Protein AF-A0A6I9MDT7-F1 (afdb_monomer_lite)

Sequence (132 aa):
MNTEQHCLFGICFSSDAGEPDAEFGTTAEIYAYREEQEYGIETVKVKAVGRQRFKVHEIRTQADGIRQAKVQILPERILPDPLSAVQIAPLTRLNMHPSCKPPTQTCKQAQRWWNNYQQEMEMGHDSSGYTN

Structure (mmCIF, N/CA/C/O backbone):
data_AF-A0A6I9MDT7-F1
#
_entry.id   AF-A0A6I9MDT7-F1
#
loop_
_atom_site.group_PDB
_atom_site.id
_atom_site.type_symbol
_atom_site.label_atom_id
_atom_site.label_alt_id
_atom_site.label_comp_id
_atom_site.label_asym_id
_atom_site.label_entity_id
_atom_site.label_seq_id
_atom_site.pdbx_PDB_ins_code
_atom_site.Cartn_x
_atom_site.Cartn_y
_atom_site.Cartn_z
_atom_site.occupancy
_atom_site.B_iso_or_equiv
_atom_site.auth_seq_id
_atom_site.auth_comp_id
_atom_site.auth_asym_id
_atom_site.auth_atom_id
_atom_site.pdbx_PDB_model_num
ATOM 1 N N . MET A 1 1 ? -15.909 -25.465 1.832 1.00 34.41 1 MET A N 1
ATOM 2 C CA . MET A 1 1 ? -15.051 -24.605 0.992 1.00 34.41 1 MET A CA 1
ATOM 3 C C . MET A 1 1 ? -14.554 -23.496 1.898 1.00 34.41 1 MET A C 1
ATOM 5 O O . MET A 1 1 ? -15.336 -22.610 2.208 1.00 34.41 1 MET A O 1
ATOM 9 N N . ASN A 1 2 ? -13.333 -23.610 2.426 1.00 33.16 2 ASN A N 1
ATOM 10 C CA . ASN A 1 2 ? -12.752 -22.547 3.243 1.00 33.16 2 ASN A CA 1
ATOM 11 C C . ASN A 1 2 ? -12.301 -21.434 2.303 1.00 33.16 2 ASN A C 1
ATOM 13 O O . ASN A 1 2 ? -11.392 -21.626 1.502 1.00 33.16 2 ASN A O 1
ATOM 17 N N . THR A 1 3 ? -12.977 -20.295 2.356 1.00 40.00 3 THR A N 1
ATOM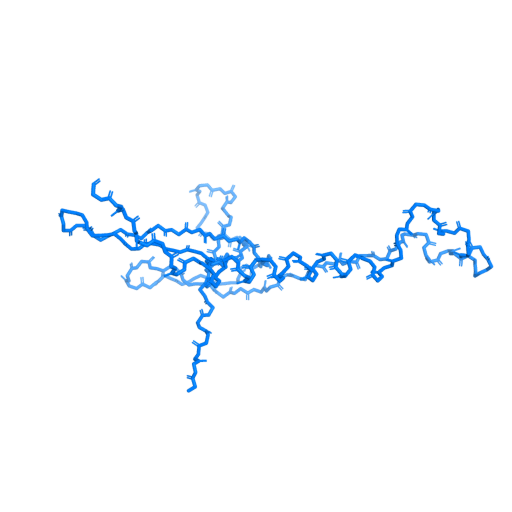 18 C CA . THR A 1 3 ? -12.461 -19.045 1.804 1.00 40.00 3 THR A CA 1
ATOM 19 C C . THR A 1 3 ? -11.315 -18.592 2.698 1.00 40.00 3 THR A C 1
ATOM 21 O O . THR A 1 3 ? -11.567 -18.124 3.806 1.00 40.00 3 THR A O 1
ATOM 24 N N . GLU A 1 4 ? -10.071 -18.745 2.241 1.00 46.97 4 GLU A N 1
ATOM 25 C CA . GLU A 1 4 ? -8.949 -17.969 2.773 1.00 46.97 4 GLU A CA 1
ATOM 26 C C . GLU A 1 4 ? -9.303 -16.487 2.598 1.00 46.97 4 GLU A C 1
ATOM 28 O O . GLU A 1 4 ? -9.269 -15.939 1.495 1.00 46.97 4 GLU A O 1
ATOM 33 N N . GLN A 1 5 ? -9.751 -15.841 3.674 1.00 55.41 5 GLN A N 1
ATOM 34 C CA . GLN A 1 5 ? -9.907 -14.396 3.684 1.00 55.41 5 GLN A CA 1
ATOM 35 C C . GLN A 1 5 ? -8.505 -13.802 3.763 1.00 55.41 5 GLN A C 1
ATOM 37 O O . GLN A 1 5 ? -7.848 -13.857 4.798 1.00 55.41 5 GLN A O 1
ATOM 42 N N . HIS A 1 6 ? -8.029 -13.246 2.652 1.00 66.56 6 HIS A N 1
ATOM 43 C CA . HIS A 1 6 ? -6.833 -12.418 2.673 1.00 66.56 6 HIS A CA 1
ATOM 44 C C . HIS A 1 6 ? -7.120 -11.172 3.521 1.00 66.56 6 HIS A C 1
ATOM 46 O O . HIS A 1 6 ? -7.862 -10.283 3.099 1.00 66.56 6 HIS A O 1
ATOM 52 N N . CYS A 1 7 ? -6.529 -11.102 4.714 1.00 86.19 7 CYS A N 1
ATOM 53 C CA . CYS A 1 7 ? -6.604 -9.945 5.604 1.00 86.19 7 CYS A CA 1
ATOM 54 C C . CYS A 1 7 ? -5.701 -8.816 5.085 1.00 86.19 7 CYS A C 1
ATOM 56 O O . CYS A 1 7 ? -4.619 -8.566 5.618 1.00 86.19 7 CYS A O 1
ATOM 58 N N . LEU A 1 8 ? -6.129 -8.167 4.000 1.00 93.31 8 LEU A N 1
ATOM 59 C CA . LEU A 1 8 ? -5.380 -7.129 3.299 1.00 93.31 8 LEU A CA 1
ATOM 60 C C . LEU A 1 8 ? -6.050 -5.757 3.457 1.00 93.31 8 LEU A C 1
ATOM 62 O O . LEU A 1 8 ? -7.254 -5.624 3.250 1.00 93.31 8 LEU A O 1
ATOM 66 N N . PHE A 1 9 ? -5.265 -4.720 3.749 1.00 95.69 9 PHE A N 1
ATOM 67 C CA . PHE A 1 9 ? -5.720 -3.325 3.761 1.00 95.69 9 PHE A CA 1
ATOM 68 C C . PHE A 1 9 ? -4.728 -2.401 3.044 1.00 95.69 9 PHE A C 1
ATOM 70 O O . PHE A 1 9 ? -3.594 -2.781 2.762 1.00 95.69 9 PHE A O 1
ATOM 77 N N . GLY A 1 10 ? -5.161 -1.189 2.690 1.00 95.44 10 GLY A N 1
ATOM 78 C CA . GLY A 1 10 ? -4.323 -0.197 2.011 1.00 95.44 10 GLY A CA 1
ATOM 79 C C . GLY A 1 10 ? -3.758 0.843 2.975 1.00 95.44 10 GLY A C 1
ATOM 80 O O . GLY A 1 10 ? -4.509 1.455 3.728 1.00 95.44 10 GLY A O 1
ATOM 81 N N . ILE A 1 11 ? -2.452 1.091 2.908 1.00 95.44 11 ILE A N 1
ATOM 82 C CA . ILE A 1 11 ? -1.791 2.216 3.576 1.00 95.44 11 ILE A CA 1
ATOM 83 C C . ILE A 1 11 ? -1.521 3.282 2.518 1.00 95.44 11 ILE A C 1
ATOM 85 O O . ILE A 1 11 ? -0.772 3.036 1.573 1.00 95.44 11 ILE A O 1
ATOM 89 N N . CYS A 1 12 ? -2.136 4.453 2.661 1.00 92.38 12 CYS A N 1
ATOM 90 C CA . CYS A 1 12 ? -1.983 5.566 1.726 1.00 92.38 12 CYS A CA 1
ATOM 91 C C . CYS A 1 12 ? -0.950 6.578 2.243 1.00 92.38 12 CYS A C 1
ATOM 93 O O . CYS A 1 12 ? -0.896 6.848 3.442 1.00 92.38 12 CYS A O 1
ATOM 95 N N . PHE A 1 13 ? -0.146 7.145 1.343 1.00 86.31 13 PHE A N 1
ATOM 96 C CA . PHE A 1 13 ? 0.823 8.194 1.662 1.00 86.31 13 PHE A CA 1
ATOM 97 C C . PHE A 1 13 ? 0.222 9.574 1.365 1.00 86.31 13 PHE A C 1
ATOM 99 O O . PHE A 1 13 ? -0.216 9.816 0.242 1.00 86.31 13 PHE A O 1
ATOM 106 N N . SER A 1 14 ? 0.223 10.474 2.353 1.00 80.75 14 SER A N 1
ATOM 107 C CA . SER A 1 14 ? -0.186 11.874 2.172 1.00 80.75 14 SER A CA 1
ATOM 108 C C . SER A 1 14 ? 1.051 12.757 2.062 1.00 80.75 14 SER A C 1
ATOM 110 O O . SER A 1 14 ? 1.899 12.731 2.953 1.00 80.75 14 SER A O 1
ATOM 112 N N . SER A 1 15 ? 1.171 13.518 0.974 1.00 68.44 15 SER A N 1
ATOM 113 C CA . SER A 1 15 ? 2.301 14.427 0.736 1.00 68.44 15 SER A CA 1
ATOM 114 C C . SER A 1 15 ? 2.143 15.791 1.405 1.00 68.44 15 SER A C 1
ATOM 116 O O . SER A 1 15 ? 3.135 16.494 1.570 1.00 68.44 15 SER A O 1
ATOM 118 N N . ASP A 1 16 ? 0.926 16.158 1.803 1.00 66.19 16 ASP A N 1
ATOM 119 C CA . ASP A 1 16 ? 0.637 17.385 2.539 1.00 66.19 16 ASP A CA 1
ATOM 120 C C . ASP A 1 16 ? -0.468 17.123 3.573 1.00 66.19 16 ASP A C 1
ATOM 122 O O . ASP A 1 16 ? -1.294 16.222 3.406 1.00 66.19 16 ASP A O 1
ATOM 126 N N . ALA A 1 17 ? -0.471 17.889 4.660 1.00 60.12 17 ALA A N 1
ATOM 127 C CA . ALA A 1 17 ? -1.496 17.821 5.699 1.00 60.12 17 ALA A CA 1
ATOM 128 C C . ALA A 1 17 ? -2.832 18.454 5.254 1.00 60.12 17 ALA A C 1
ATOM 130 O O . ALA A 1 17 ? -3.828 18.320 5.963 1.00 60.12 17 ALA A O 1
ATOM 131 N N . GLY A 1 18 ? -2.847 19.147 4.106 1.00 58.56 18 GLY A N 1
ATOM 132 C CA . GLY A 1 18 ? -4.011 19.860 3.571 1.00 58.56 18 GLY A CA 1
ATOM 133 C C . GLY A 1 18 ? -4.713 19.204 2.377 1.00 58.56 18 GLY A C 1
ATOM 134 O O . GLY A 1 18 ? -5.881 19.510 2.146 1.00 58.56 18 GLY A O 1
ATOM 135 N N . GLU A 1 19 ? -4.056 18.299 1.644 1.00 58.38 19 GLU A N 1
ATOM 136 C CA . GLU A 1 19 ? -4.645 17.667 0.456 1.00 58.38 19 GLU A CA 1
ATOM 137 C C . GLU A 1 19 ? -5.339 16.340 0.822 1.00 58.38 19 GLU A C 1
ATOM 139 O O . GLU A 1 19 ? -4.695 15.430 1.352 1.00 58.38 19 GLU A O 1
ATOM 144 N N . PRO A 1 20 ? -6.653 16.193 0.563 1.00 62.34 20 PRO A N 1
ATOM 145 C CA . PRO A 1 20 ? -7.436 15.037 1.016 1.00 62.34 20 PRO A CA 1
ATOM 146 C C . PRO A 1 20 ? -7.142 13.735 0.247 1.00 62.34 20 PRO A C 1
ATOM 148 O O . PRO A 1 20 ? -7.478 12.636 0.723 1.00 62.34 20 PRO A O 1
ATOM 151 N N . ASP A 1 21 ? -6.502 13.845 -0.919 1.00 73.31 21 ASP A N 1
ATOM 152 C CA . ASP A 1 21 ? -6.362 12.756 -1.878 1.00 73.31 21 ASP A CA 1
ATOM 153 C C . ASP A 1 21 ? -4.928 12.232 -1.932 1.00 73.31 21 ASP A C 1
ATOM 155 O O . ASP A 1 21 ? -4.043 12.753 -2.608 1.00 73.31 21 ASP A O 1
ATOM 159 N N . ALA A 1 22 ? -4.703 11.135 -1.211 1.00 84.06 22 ALA A N 1
ATOM 160 C CA . ALA A 1 22 ? -3.470 10.378 -1.323 1.00 84.06 22 ALA A CA 1
ATOM 161 C C . ALA A 1 22 ? -3.340 9.777 -2.732 1.00 84.06 22 ALA A C 1
ATOM 163 O O . ALA A 1 22 ? -4.217 9.037 -3.174 1.00 84.06 22 ALA A O 1
ATOM 164 N N . GLU A 1 23 ? -2.227 10.045 -3.419 1.00 92.62 23 GLU A N 1
ATOM 165 C CA . GLU A 1 23 ? -2.014 9.555 -4.789 1.00 92.62 23 GLU A CA 1
ATOM 166 C C . GLU A 1 23 ? -1.506 8.102 -4.828 1.00 92.62 23 GLU A C 1
ATOM 168 O O . GLU A 1 23 ? -1.833 7.338 -5.740 1.00 92.62 23 GLU A O 1
ATOM 173 N N . PHE A 1 24 ? -0.716 7.688 -3.836 1.00 94.94 24 PHE A N 1
ATOM 174 C CA . PHE A 1 24 ? -0.053 6.383 -3.810 1.00 94.94 24 PHE A CA 1
ATOM 175 C C . PHE A 1 24 ? -0.191 5.691 -2.458 1.00 94.94 24 PHE A C 1
ATOM 177 O O . PHE A 1 24 ? -0.420 6.318 -1.422 1.00 94.94 24 PHE A O 1
ATOM 184 N N . GLY A 1 25 ? 0.007 4.376 -2.463 1.00 96.00 25 GLY A N 1
ATOM 185 C CA . GLY A 1 25 ? 0.023 3.584 -1.245 1.00 96.00 25 GLY A CA 1
ATOM 186 C C . GLY A 1 25 ? 0.639 2.203 -1.415 1.00 96.00 25 GLY A C 1
ATOM 187 O O . GLY A 1 25 ? 1.178 1.854 -2.467 1.00 96.00 25 GLY A O 1
ATOM 188 N N . THR A 1 26 ? 0.594 1.425 -0.339 1.00 97.38 26 THR A N 1
ATOM 189 C CA . THR A 1 26 ? 1.068 0.039 -0.283 1.00 97.38 26 THR A CA 1
ATOM 190 C C . THR A 1 26 ? 0.021 -0.830 0.398 1.00 97.38 26 THR A C 1
ATOM 192 O O . THR A 1 26 ? -0.554 -0.434 1.411 1.00 97.38 26 THR A O 1
ATOM 195 N N . THR A 1 27 ? -0.258 -2.006 -0.158 1.00 97.19 27 THR A N 1
ATOM 196 C CA . THR A 1 27 ? -1.101 -2.995 0.513 1.00 97.19 27 THR A CA 1
ATOM 197 C C . THR A 1 27 ? -0.347 -3.601 1.690 1.00 97.19 27 THR A C 1
ATOM 199 O O . THR A 1 27 ? 0.858 -3.833 1.608 1.00 97.19 27 THR A O 1
ATOM 202 N N . ALA A 1 28 ? -1.038 -3.860 2.788 1.00 97.56 28 ALA A N 1
ATOM 203 C CA . ALA A 1 28 ? -0.500 -4.497 3.974 1.00 97.56 28 ALA A CA 1
ATOM 204 C C . ALA A 1 28 ? -1.322 -5.747 4.277 1.00 97.56 28 ALA A C 1
ATOM 206 O O . ALA A 1 28 ? -2.548 -5.688 4.332 1.00 97.56 28 ALA A O 1
ATOM 207 N N . GLU A 1 29 ? -0.641 -6.875 4.443 1.00 95.94 29 GLU A N 1
ATOM 208 C CA . GLU A 1 29 ? -1.254 -8.152 4.794 1.00 95.94 29 GLU A CA 1
ATOM 209 C C . GLU A 1 29 ? -1.017 -8.441 6.270 1.00 95.94 29 GLU A C 1
ATOM 211 O O . GLU A 1 29 ? 0.127 -8.422 6.732 1.00 95.94 29 GLU A O 1
ATOM 216 N N . ILE A 1 30 ? -2.092 -8.698 7.007 1.00 95.81 30 ILE A N 1
ATOM 217 C CA . ILE A 1 30 ? -2.024 -9.099 8.409 1.00 95.81 30 ILE A CA 1
ATOM 218 C C . ILE A 1 30 ? -1.577 -10.554 8.464 1.00 95.81 30 ILE A C 1
ATOM 220 O O . ILE A 1 30 ? -2.236 -11.428 7.909 1.00 95.81 30 ILE A O 1
ATOM 224 N N . TYR A 1 31 ? -0.477 -10.805 9.167 1.00 94.12 31 TYR A N 1
ATOM 225 C CA . TYR A 1 31 ? 0.036 -12.157 9.376 1.00 94.12 31 TYR A CA 1
ATOM 226 C C . TYR A 1 31 ? -0.113 -12.646 10.817 1.00 94.12 31 TYR A C 1
ATOM 228 O O . TYR A 1 31 ? 0.032 -13.832 11.083 1.00 94.12 31 TYR A O 1
ATOM 236 N N . ALA A 1 32 ? -0.371 -11.743 11.762 1.00 91.88 32 ALA A N 1
ATOM 237 C CA . ALA A 1 32 ? -0.707 -12.100 13.131 1.00 91.88 32 ALA A CA 1
ATOM 238 C C . ALA A 1 32 ? -1.647 -11.050 13.711 1.00 91.88 32 ALA A C 1
ATOM 240 O O . ALA A 1 32 ? -1.484 -9.853 13.461 1.00 91.88 32 ALA A O 1
ATOM 241 N N . TYR A 1 33 ? -2.601 -11.491 14.519 1.00 94.06 33 TYR A N 1
ATOM 242 C CA . TYR A 1 33 ? -3.497 -10.607 15.245 1.00 94.06 33 TYR A CA 1
ATOM 243 C C . TYR A 1 33 ? -3.802 -11.177 16.629 1.00 94.06 33 TYR A C 1
ATOM 245 O O . TYR A 1 33 ? -3.602 -12.364 16.887 1.00 94.06 33 TYR A O 1
ATOM 253 N N . ARG A 1 34 ? -4.243 -10.306 17.532 1.00 92.50 34 ARG A N 1
ATOM 254 C CA . ARG A 1 34 ? -4.705 -10.666 18.867 1.00 92.50 34 ARG A CA 1
ATOM 255 C C . ARG A 1 34 ? -5.863 -9.766 19.254 1.00 92.50 34 ARG A C 1
ATOM 257 O O . ARG A 1 34 ? -5.734 -8.545 19.177 1.00 92.50 34 ARG A O 1
ATOM 264 N N . GLU A 1 35 ? -6.949 -10.379 19.690 1.00 93.88 35 GLU A N 1
ATOM 265 C CA . GLU A 1 35 ? -8.110 -9.694 20.250 1.00 93.88 35 GLU A CA 1
ATOM 266 C C . GLU A 1 35 ? -8.014 -9.729 21.777 1.00 93.88 35 GLU A C 1
ATOM 268 O O . GLU A 1 35 ? -7.665 -10.752 22.370 1.00 93.88 35 GLU A O 1
ATOM 273 N N . GLU A 1 36 ? -8.269 -8.593 22.412 1.00 94.25 36 GLU A N 1
ATOM 274 C CA . GLU A 1 36 ? -8.276 -8.435 23.862 1.00 94.25 36 GLU A CA 1
ATOM 275 C C . GLU A 1 36 ? -9.558 -7.694 24.259 1.00 94.25 36 GLU A C 1
ATOM 277 O O . GLU A 1 36 ? -9.962 -6.738 23.595 1.00 94.25 36 GLU A O 1
ATOM 282 N N . GLN A 1 37 ? -10.194 -8.130 25.346 1.00 93.06 37 GLN A N 1
ATOM 283 C CA . GLN A 1 37 ? -11.340 -7.446 25.936 1.00 93.06 37 GLN A CA 1
ATOM 284 C C . GLN A 1 37 ? -11.013 -7.149 27.397 1.00 93.06 37 GLN A C 1
ATOM 286 O O . GLN A 1 37 ? -11.021 -8.042 28.244 1.00 93.06 37 GLN A O 1
ATOM 291 N N . GLU A 1 38 ? -10.674 -5.894 27.684 1.00 91.56 38 GLU A N 1
ATOM 292 C CA . GLU A 1 38 ? -10.245 -5.452 29.012 1.00 91.56 38 GLU A CA 1
ATOM 293 C C . GLU A 1 38 ? -11.121 -4.281 29.463 1.00 91.56 38 GLU A C 1
ATOM 295 O O . GLU A 1 38 ? -11.324 -3.324 28.719 1.00 91.56 38 GLU A O 1
ATOM 300 N N . TYR A 1 39 ? -11.695 -4.372 30.667 1.00 91.00 39 TYR A N 1
ATOM 301 C CA . TYR A 1 39 ? -12.611 -3.361 31.224 1.00 91.00 39 TYR A CA 1
ATOM 302 C C . TYR A 1 39 ? -13.790 -2.979 30.304 1.00 91.00 39 TYR A C 1
ATOM 304 O O . TYR A 1 39 ? -14.271 -1.848 30.336 1.00 91.00 39 TYR A O 1
ATOM 312 N N . GLY A 1 40 ? -14.265 -3.919 29.479 1.00 92.94 40 GLY A N 1
ATOM 313 C CA . GLY A 1 40 ? -15.346 -3.681 28.515 1.00 92.94 40 GLY A CA 1
ATOM 314 C C . GLY A 1 40 ? -14.918 -2.948 27.237 1.00 92.94 40 GLY A C 1
ATOM 315 O O . GLY A 1 40 ? -15.778 -2.606 26.432 1.00 92.94 40 GLY A O 1
ATOM 316 N N . ILE A 1 41 ? -13.617 -2.717 27.035 1.00 94.12 41 ILE A N 1
ATOM 317 C CA . ILE A 1 41 ? -13.053 -2.154 25.806 1.00 94.12 41 ILE A CA 1
ATOM 318 C C . ILE A 1 41 ? -12.501 -3.295 24.952 1.00 94.12 41 ILE A C 1
ATOM 320 O O . ILE A 1 41 ? -11.642 -4.058 25.394 1.00 94.12 41 ILE A O 1
ATOM 324 N N . GLU A 1 42 ? -12.977 -3.389 23.715 1.00 95.75 42 GLU A N 1
ATOM 325 C CA . GLU A 1 42 ? -12.464 -4.324 22.714 1.00 95.75 42 GLU A CA 1
ATOM 326 C C . GLU A 1 42 ? -11.268 -3.701 21.987 1.00 95.75 42 GLU A C 1
ATOM 328 O O . GLU A 1 42 ? -11.356 -2.604 21.436 1.00 95.75 42 GLU A O 1
ATOM 333 N N . THR A 1 43 ? -10.127 -4.390 22.005 1.00 95.19 43 THR A N 1
ATOM 334 C CA . THR A 1 43 ? -8.889 -3.956 21.351 1.00 95.19 43 THR A CA 1
ATOM 335 C C . THR A 1 43 ? -8.372 -5.045 20.424 1.00 95.19 43 THR A C 1
ATOM 337 O O . THR A 1 43 ? -8.293 -6.213 20.800 1.00 95.19 43 THR A O 1
ATOM 340 N N . VAL A 1 44 ? -7.933 -4.648 19.229 1.00 94.94 44 VAL A N 1
ATOM 341 C CA . VAL A 1 44 ? -7.273 -5.544 18.274 1.00 94.94 44 VAL A CA 1
ATOM 342 C C . VAL A 1 44 ? -5.842 -5.076 18.044 1.00 94.94 44 VAL A C 1
ATOM 344 O O . VAL A 1 44 ? -5.595 -3.938 17.646 1.00 94.94 44 VAL A O 1
ATOM 347 N N . LYS A 1 45 ? -4.879 -5.968 18.277 1.00 95.50 45 LYS A N 1
ATOM 348 C CA . LYS A 1 45 ? -3.461 -5.755 17.969 1.00 95.50 45 LYS A CA 1
ATOM 349 C C . LYS A 1 45 ? -3.116 -6.546 16.719 1.00 95.50 45 LYS A C 1
ATOM 351 O O . LYS A 1 45 ? -3.347 -7.750 16.683 1.00 95.50 45 LYS A O 1
ATOM 356 N N . VAL A 1 46 ? -2.528 -5.897 15.718 1.00 95.81 46 VAL A N 1
ATOM 357 C CA . VAL A 1 46 ? -2.166 -6.542 14.447 1.00 95.81 46 VAL A CA 1
ATOM 358 C C . VAL A 1 46 ? -0.682 -6.390 14.144 1.00 95.81 46 VAL A C 1
ATOM 360 O O . VAL A 1 46 ? -0.071 -5.361 14.434 1.00 95.81 46 VAL A O 1
ATOM 363 N N . LYS A 1 47 ? -0.105 -7.413 13.517 1.00 96.00 47 LYS A N 1
ATOM 364 C CA . LYS A 1 47 ? 1.179 -7.341 12.825 1.00 96.00 47 LYS A CA 1
ATOM 365 C C . LYS A 1 47 ? 0.924 -7.554 11.340 1.00 96.00 47 LYS A C 1
ATOM 367 O O . LYS A 1 47 ? 0.336 -8.561 10.943 1.00 96.00 47 LYS A O 1
ATOM 372 N N . ALA A 1 48 ? 1.373 -6.602 10.533 1.00 96.25 48 ALA A N 1
ATOM 373 C CA . ALA A 1 48 ? 1.178 -6.624 9.093 1.00 96.25 48 ALA A CA 1
ATOM 374 C C . ALA A 1 48 ? 2.502 -6.441 8.348 1.00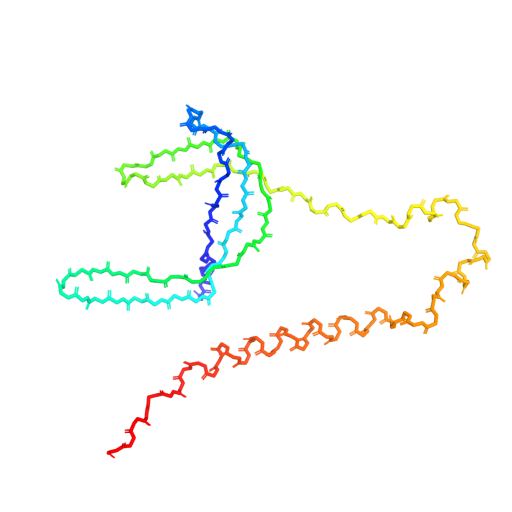 96.25 48 ALA A C 1
ATOM 376 O O . ALA A 1 48 ? 3.453 -5.863 8.878 1.00 96.25 48 ALA A O 1
ATOM 377 N N . VAL A 1 49 ? 2.557 -6.937 7.116 1.00 96.56 49 VAL A N 1
ATOM 378 C CA . VAL A 1 49 ? 3.698 -6.794 6.208 1.00 96.56 49 VAL A CA 1
ATOM 379 C C . VAL A 1 49 ? 3.259 -6.091 4.927 1.00 96.56 49 VAL A C 1
ATOM 381 O O . VAL A 1 49 ? 2.221 -6.420 4.354 1.00 96.56 49 VAL A O 1
ATOM 384 N N . GLY A 1 50 ? 4.043 -5.109 4.475 1.00 96.56 50 GLY A N 1
ATOM 385 C CA . GLY A 1 50 ? 3.809 -4.440 3.194 1.00 96.56 50 GLY A CA 1
ATOM 386 C C . GLY A 1 50 ? 4.009 -5.403 2.020 1.00 96.56 50 GLY A C 1
ATOM 387 O O . GLY A 1 50 ? 4.963 -6.181 2.012 1.00 96.56 50 GLY A O 1
ATOM 388 N N . ARG A 1 51 ? 3.112 -5.364 1.032 1.00 95.94 51 ARG A N 1
ATOM 389 C CA . ARG A 1 51 ? 3.108 -6.270 -0.125 1.00 95.94 51 ARG A CA 1
ATOM 390 C C . ARG A 1 51 ? 3.332 -5.533 -1.439 1.00 95.94 51 ARG A C 1
ATOM 392 O O . ARG A 1 51 ? 4.435 -5.559 -1.972 1.00 95.94 51 ARG A O 1
ATOM 399 N N . GLN A 1 52 ? 2.296 -4.908 -1.990 1.00 97.06 52 GLN A N 1
ATOM 400 C CA . GLN A 1 52 ? 2.323 -4.335 -3.336 1.00 97.06 52 GLN A CA 1
ATOM 401 C C . GLN A 1 52 ? 2.093 -2.830 -3.296 1.00 97.06 52 GLN A C 1
ATOM 403 O O . GLN A 1 52 ? 1.221 -2.346 -2.576 1.00 97.06 52 GLN A O 1
ATOM 408 N N . ARG A 1 53 ? 2.847 -2.092 -4.114 1.00 97.69 53 ARG A N 1
ATOM 409 C CA . ARG A 1 53 ? 2.624 -0.660 -4.329 1.00 97.69 53 ARG A CA 1
ATOM 410 C C . ARG A 1 53 ? 1.416 -0.455 -5.232 1.00 97.69 53 ARG A C 1
ATOM 412 O O . ARG A 1 53 ? 1.200 -1.229 -6.165 1.00 97.69 53 ARG A O 1
ATOM 419 N N . PHE A 1 54 ? 0.665 0.609 -4.994 1.00 97.44 54 PHE A N 1
ATOM 420 C CA . PHE A 1 54 ? -0.473 0.972 -5.824 1.00 97.44 54 PHE A CA 1
ATOM 421 C C . PHE A 1 54 ? -0.579 2.480 -6.043 1.00 97.44 54 PHE A C 1
ATOM 423 O O . PHE A 1 54 ? -0.095 3.278 -5.239 1.00 97.44 54 PHE A O 1
ATOM 430 N N . LYS A 1 55 ? -1.253 2.850 -7.133 1.00 96.06 55 LYS A N 1
ATOM 431 C CA . LYS A 1 55 ? -1.748 4.202 -7.395 1.00 96.06 55 LYS A CA 1
ATOM 432 C C . LYS A 1 55 ? -3.241 4.266 -7.080 1.00 96.06 55 LYS A C 1
ATOM 434 O O . LYS A 1 55 ? -3.986 3.366 -7.468 1.00 96.06 55 LYS A O 1
ATOM 439 N N . VAL A 1 56 ? -3.678 5.307 -6.386 1.00 95.12 56 VAL A N 1
ATOM 440 C CA . VAL A 1 56 ? -5.088 5.554 -6.078 1.00 95.12 56 VAL A CA 1
ATOM 441 C C . VAL A 1 56 ? -5.773 6.181 -7.293 1.00 95.12 56 VAL A C 1
ATOM 443 O O . VAL A 1 56 ? -5.201 7.015 -7.994 1.00 95.12 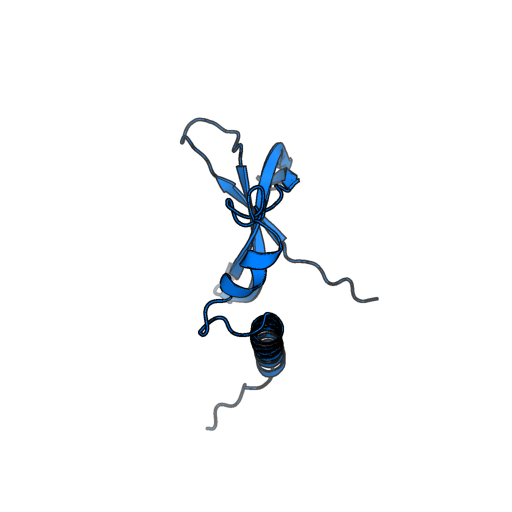56 VAL A O 1
ATOM 446 N N . HIS A 1 57 ? -6.995 5.745 -7.579 1.00 94.19 57 HIS A N 1
ATOM 447 C CA . HIS A 1 57 ? -7.854 6.350 -8.600 1.00 94.19 57 HIS A CA 1
ATOM 448 C C . HIS A 1 57 ? -9.045 7.076 -7.997 1.00 94.19 57 HIS A C 1
ATOM 450 O O . HIS A 1 57 ? -9.454 8.109 -8.509 1.00 94.19 57 HIS A O 1
ATOM 456 N N . GLU A 1 58 ? -9.625 6.512 -6.945 1.00 92.94 58 GLU A N 1
ATOM 457 C CA . GLU A 1 58 ? -10.819 7.050 -6.308 1.00 92.94 58 GLU A CA 1
ATOM 458 C C . GLU A 1 58 ? -10.824 6.624 -4.846 1.00 92.94 58 GLU A C 1
ATOM 460 O O . GLU A 1 58 ? -10.458 5.486 -4.540 1.00 92.94 58 GLU A O 1
ATOM 465 N N . ILE A 1 59 ? -11.270 7.512 -3.960 1.00 91.88 59 ILE A N 1
ATOM 466 C CA . ILE A 1 59 ? -11.500 7.211 -2.550 1.00 91.88 59 ILE A CA 1
ATOM 467 C C . ILE A 1 59 ? -12.965 7.492 -2.225 1.00 91.88 59 ILE A C 1
ATOM 469 O O . ILE A 1 59 ? -13.511 8.527 -2.598 1.00 91.88 59 ILE A O 1
ATOM 473 N N . ARG A 1 60 ? -13.603 6.566 -1.510 1.00 93.62 60 ARG A N 1
ATOM 474 C CA . ARG A 1 60 ? -14.963 6.699 -0.983 1.00 93.62 60 ARG A CA 1
ATOM 475 C C . ARG A 1 60 ? -14.940 6.474 0.518 1.00 93.62 60 ARG A C 1
ATOM 477 O O . ARG A 1 60 ? -14.338 5.510 0.979 1.00 93.62 60 ARG A O 1
ATOM 484 N N . THR A 1 61 ? -15.623 7.327 1.267 1.00 94.12 61 THR A N 1
ATOM 485 C CA . THR A 1 61 ? -15.793 7.158 2.715 1.00 94.12 61 THR A CA 1
ATOM 486 C C . THR A 1 61 ? -17.166 6.559 2.988 1.00 94.12 61 THR A C 1
ATOM 488 O O . THR A 1 61 ? -18.173 7.063 2.491 1.00 94.12 61 THR A O 1
ATOM 491 N N . GLN A 1 62 ? -17.201 5.462 3.739 1.00 94.88 62 GLN A N 1
ATOM 492 C CA . GLN A 1 62 ? -18.430 4.809 4.180 1.00 94.88 62 GLN A CA 1
ATOM 493 C C . GLN A 1 62 ? -19.047 5.531 5.387 1.00 94.88 62 GLN A C 1
ATOM 495 O O . GLN A 1 62 ? -18.427 6.403 5.995 1.00 94.88 62 GLN A O 1
ATOM 500 N N . ALA A 1 63 ? -20.289 5.178 5.735 1.00 95.75 63 ALA A N 1
ATOM 501 C CA . ALA A 1 63 ? -21.024 5.810 6.835 1.00 95.75 63 ALA A CA 1
ATOM 502 C C . ALA A 1 63 ? -20.391 5.564 8.220 1.00 95.75 63 ALA A C 1
ATOM 504 O O . ALA A 1 63 ? -20.591 6.363 9.129 1.00 95.75 63 ALA A O 1
ATOM 505 N N . ASP A 1 64 ? -19.616 4.489 8.367 1.00 95.06 64 ASP A N 1
ATOM 506 C CA . ASP A 1 64 ? -18.828 4.159 9.561 1.00 95.06 64 ASP A CA 1
ATOM 507 C C . ASP A 1 64 ? -17.467 4.887 9.615 1.00 95.06 64 ASP A C 1
ATOM 509 O O . ASP A 1 64 ? -16.702 4.716 10.561 1.00 95.06 64 ASP A O 1
ATOM 513 N N . GLY A 1 65 ? -17.158 5.709 8.606 1.00 93.38 65 GLY A N 1
ATOM 514 C CA . GLY A 1 65 ? -15.892 6.426 8.477 1.00 93.38 65 GLY A CA 1
ATOM 515 C C . GLY A 1 65 ? -14.770 5.623 7.811 1.00 93.38 65 GLY A C 1
ATOM 516 O O . GLY A 1 65 ? -13.696 6.183 7.572 1.00 93.38 65 GLY A O 1
ATOM 517 N N . ILE A 1 66 ? -14.987 4.351 7.454 1.00 93.38 66 ILE A N 1
ATOM 518 C CA . ILE A 1 66 ? -13.984 3.537 6.763 1.00 93.38 66 ILE A CA 1
ATOM 519 C C . ILE A 1 66 ? -13.835 4.025 5.319 1.00 93.38 66 ILE A C 1
ATOM 521 O O . ILE A 1 66 ? -14.800 4.159 4.563 1.00 93.38 66 ILE A O 1
ATOM 525 N N . ARG A 1 67 ? -12.592 4.282 4.905 1.00 93.31 67 ARG A N 1
ATOM 526 C CA . ARG A 1 67 ? -12.265 4.680 3.530 1.00 93.31 67 ARG A CA 1
ATOM 527 C C . ARG A 1 67 ? -11.994 3.445 2.678 1.00 93.31 67 ARG A C 1
ATOM 529 O O . ARG A 1 67 ? -11.130 2.637 3.003 1.00 93.31 67 ARG A O 1
ATOM 536 N N . GLN A 1 68 ? -12.684 3.337 1.550 1.00 94.12 68 GLN A N 1
ATOM 537 C CA . GLN A 1 68 ? -12.382 2.384 0.488 1.00 94.12 68 GLN A CA 1
ATOM 538 C C . GLN A 1 68 ? -11.741 3.106 -0.689 1.00 94.12 68 GLN A C 1
ATOM 540 O O . GLN A 1 68 ? -12.164 4.197 -1.062 1.00 94.12 68 GLN A O 1
ATOM 545 N N . ALA A 1 69 ? -10.735 2.483 -1.294 1.00 93.50 69 ALA A N 1
ATOM 546 C CA . ALA A 1 69 ? -10.036 3.047 -2.437 1.00 93.50 69 ALA A CA 1
ATOM 547 C C . ALA A 1 69 ? -10.109 2.105 -3.637 1.00 93.50 69 ALA A C 1
ATOM 549 O O . ALA A 1 69 ? -9.864 0.902 -3.521 1.00 93.50 69 ALA A O 1
ATOM 550 N N . LYS A 1 70 ? -10.390 2.667 -4.812 1.00 95.25 70 LYS A N 1
ATOM 551 C CA . LYS A 1 70 ? -10.120 2.004 -6.084 1.00 95.25 70 LYS A CA 1
ATOM 552 C C . LYS A 1 70 ? -8.662 2.255 -6.428 1.00 95.25 70 LYS A C 1
ATOM 554 O O . LYS A 1 70 ? -8.246 3.407 -6.555 1.00 95.25 70 LYS A O 1
ATOM 559 N N . VAL A 1 71 ? -7.896 1.181 -6.583 1.00 96.56 71 VAL A N 1
ATOM 560 C CA . VAL A 1 71 ? -6.447 1.263 -6.773 1.00 96.56 71 VAL A CA 1
ATOM 561 C C . VAL A 1 71 ? -5.992 0.479 -7.996 1.00 96.56 71 VAL A C 1
ATOM 563 O O . VAL A 1 71 ? -6.599 -0.521 -8.379 1.00 96.56 71 VAL A O 1
ATOM 566 N N . GLN A 1 72 ? -4.890 0.925 -8.586 1.00 97.69 72 GLN A N 1
ATOM 567 C CA . GLN A 1 72 ? -4.141 0.207 -9.607 1.00 97.69 72 GLN A CA 1
ATOM 568 C C . GLN A 1 72 ? -2.838 -0.307 -8.993 1.00 97.69 72 GLN A C 1
ATOM 570 O O . GLN A 1 72 ? -1.998 0.491 -8.574 1.00 97.69 72 GLN A O 1
ATOM 575 N N . ILE A 1 73 ? -2.642 -1.628 -8.966 1.00 97.75 73 ILE A N 1
ATOM 576 C CA . ILE A 1 73 ? -1.369 -2.224 -8.539 1.00 97.75 73 ILE A CA 1
ATOM 577 C C . ILE A 1 73 ? -0.262 -1.833 -9.524 1.00 97.75 73 ILE A C 1
ATOM 579 O O . ILE A 1 73 ? -0.415 -1.970 -10.740 1.00 97.75 73 ILE A O 1
ATOM 583 N N . LEU A 1 74 ? 0.856 -1.342 -8.992 1.00 97.38 74 LEU A N 1
ATOM 584 C CA . LEU A 1 74 ? 2.023 -0.945 -9.769 1.00 97.38 74 LEU A CA 1
ATOM 585 C C . LEU A 1 74 ? 2.976 -2.141 -9.932 1.00 97.38 74 LEU A C 1
ATOM 587 O O . LEU A 1 74 ? 3.299 -2.795 -8.938 1.00 97.38 74 LEU A O 1
ATOM 591 N N . PRO A 1 75 ? 3.449 -2.437 -11.156 1.00 96.81 75 PRO A N 1
ATOM 592 C CA . PRO A 1 75 ? 4.352 -3.556 -11.387 1.00 96.81 75 PRO A CA 1
ATOM 593 C C . PRO A 1 75 ? 5.755 -3.270 -10.843 1.00 96.81 75 PRO A C 1
ATOM 595 O O . PRO A 1 75 ? 6.285 -2.165 -10.989 1.00 96.81 75 PRO A O 1
ATOM 598 N N . GLU A 1 76 ? 6.400 -4.302 -10.301 1.00 94.44 76 GLU A N 1
ATOM 599 C CA . GLU A 1 76 ? 7.821 -4.253 -9.964 1.00 94.44 76 GLU A CA 1
ATOM 600 C C . GLU A 1 76 ? 8.644 -4.496 -11.235 1.00 94.44 76 GLU A C 1
ATOM 602 O O . GLU A 1 76 ? 8.678 -5.601 -11.781 1.00 94.44 76 GLU A O 1
ATOM 607 N N . ARG A 1 77 ? 9.265 -3.437 -11.764 1.00 92.94 77 ARG A N 1
ATOM 608 C CA . ARG A 1 77 ? 10.046 -3.523 -13.003 1.00 92.94 77 ARG A CA 1
ATOM 609 C C . ARG A 1 77 ? 11.433 -4.085 -12.712 1.00 92.94 77 ARG A C 1
ATOM 611 O O . ARG A 1 77 ? 12.328 -3.351 -12.310 1.00 92.94 77 ARG A O 1
ATOM 618 N N . ILE A 1 78 ? 11.623 -5.369 -12.999 1.00 93.31 78 ILE A N 1
ATOM 619 C CA . ILE A 1 78 ? 12.942 -6.007 -12.990 1.00 93.31 78 ILE A CA 1
ATOM 620 C C . ILE A 1 78 ? 13.610 -5.724 -14.336 1.00 93.31 78 ILE A C 1
ATOM 622 O O . ILE A 1 78 ? 13.154 -6.200 -15.376 1.00 93.31 78 ILE A O 1
ATOM 626 N N . LEU A 1 79 ? 14.664 -4.912 -14.324 1.00 90.94 79 LEU A N 1
ATOM 627 C CA . LEU A 1 79 ? 15.447 -4.630 -15.523 1.00 90.94 79 LEU A CA 1
ATOM 628 C C . LEU A 1 79 ? 16.545 -5.694 -15.687 1.00 90.94 79 LEU A C 1
ATOM 630 O O . LEU A 1 79 ? 17.113 -6.133 -14.684 1.00 90.94 79 LEU A O 1
ATOM 634 N N . PRO A 1 80 ? 16.847 -6.121 -16.927 1.00 88.00 80 PRO A N 1
ATOM 635 C CA . PRO A 1 80 ? 17.997 -6.979 -17.182 1.00 88.00 80 PRO A CA 1
ATOM 636 C C . PRO A 1 80 ? 19.305 -6.229 -16.893 1.00 88.00 80 PRO A C 1
ATOM 638 O O . PRO A 1 80 ? 19.315 -5.005 -16.748 1.00 88.00 80 PRO A O 1
ATOM 641 N N . ASP A 1 81 ? 20.418 -6.967 -16.850 1.00 84.31 81 ASP A N 1
ATOM 642 C CA . ASP A 1 81 ? 21.761 -6.381 -16.778 1.00 84.31 81 ASP A CA 1
ATOM 643 C C . ASP A 1 81 ? 21.919 -5.293 -17.863 1.00 84.31 81 ASP A C 1
ATOM 645 O O . ASP A 1 81 ? 21.707 -5.600 -19.044 1.00 84.31 81 ASP A O 1
ATOM 649 N N . PRO A 1 82 ? 22.286 -4.044 -17.512 1.00 89.06 82 PRO A N 1
ATOM 650 C CA . PRO A 1 82 ? 22.467 -2.964 -18.479 1.00 89.06 82 PRO A CA 1
ATOM 651 C C . PRO A 1 82 ? 23.410 -3.309 -19.639 1.00 89.06 82 PRO A C 1
ATOM 653 O O . PRO A 1 82 ? 23.230 -2.799 -20.743 1.00 89.06 82 PRO A O 1
ATOM 656 N N . LEU A 1 83 ? 24.395 -4.188 -19.418 1.00 85.69 83 LEU A N 1
ATOM 657 C CA . LEU A 1 83 ? 25.358 -4.589 -20.448 1.00 85.69 83 LEU A CA 1
ATOM 658 C C . LEU A 1 83 ? 24.868 -5.735 -21.339 1.00 85.69 83 LEU A C 1
ATOM 660 O O . LEU A 1 83 ? 25.476 -5.995 -22.378 1.00 85.69 83 LEU A O 1
ATOM 664 N N . SER A 1 84 ? 23.757 -6.392 -20.989 1.00 83.31 84 SER A N 1
ATOM 665 C CA . SER A 1 84 ? 23.216 -7.525 -21.755 1.00 83.31 84 SER A CA 1
ATOM 666 C C . SER A 1 84 ? 22.902 -7.172 -23.213 1.00 83.31 84 SER A C 1
ATOM 668 O O . SER A 1 84 ? 23.087 -8.002 -24.098 1.00 83.31 84 SER A O 1
ATOM 670 N N . ALA A 1 85 ? 22.504 -5.927 -23.491 1.00 83.44 85 ALA A N 1
ATOM 671 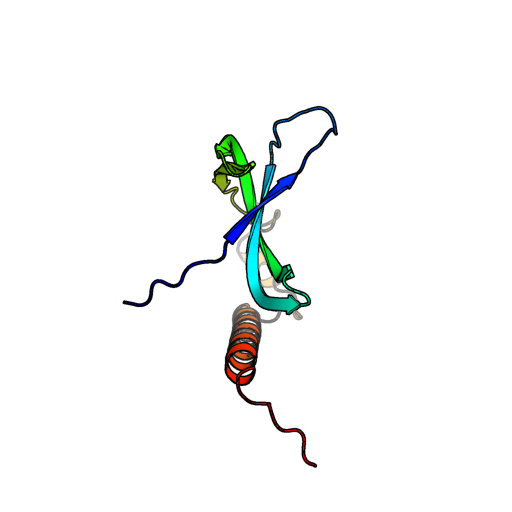C CA . ALA A 1 85 ? 22.168 -5.467 -24.839 1.00 83.44 85 ALA A CA 1
ATOM 672 C C . ALA A 1 85 ? 23.382 -5.344 -25.781 1.00 83.44 85 ALA A C 1
ATOM 674 O O . ALA A 1 85 ? 23.219 -5.384 -26.997 1.00 83.44 85 ALA A O 1
ATOM 675 N N . VAL A 1 86 ? 24.592 -5.191 -25.233 1.00 84.44 86 VAL A N 1
ATOM 676 C CA . VAL A 1 86 ? 25.850 -5.020 -25.994 1.00 84.44 86 VAL A CA 1
ATOM 677 C C . VAL A 1 86 ? 26.762 -6.244 -25.819 1.00 84.44 86 VAL A C 1
ATOM 679 O O . VAL A 1 86 ? 27.888 -6.294 -26.313 1.00 84.44 86 VAL A O 1
ATOM 682 N N . GLN A 1 87 ? 26.283 -7.265 -25.108 1.00 77.25 87 GLN A N 1
ATOM 683 C CA . GLN A 1 87 ? 27.071 -8.432 -24.767 1.00 77.25 87 GLN A CA 1
ATOM 684 C C . GLN A 1 87 ? 27.364 -9.278 -26.008 1.00 77.25 87 GLN A C 1
ATOM 686 O O . GLN A 1 87 ? 26.470 -9.737 -26.717 1.00 77.25 87 GLN A O 1
ATOM 691 N N . ILE A 1 88 ? 28.648 -9.537 -26.241 1.00 77.06 88 ILE A N 1
ATOM 692 C CA . ILE A 1 88 ? 29.083 -10.426 -27.315 1.00 77.06 88 ILE A CA 1
ATOM 693 C C . ILE A 1 88 ? 28.959 -11.868 -26.809 1.00 77.06 88 ILE A C 1
ATOM 695 O O . ILE A 1 88 ? 29.556 -12.220 -25.790 1.00 77.06 88 ILE A O 1
ATOM 699 N N . ALA A 1 89 ? 28.214 -12.712 -27.527 1.00 73.12 89 ALA A N 1
ATOM 700 C CA . ALA A 1 89 ? 27.877 -14.084 -27.120 1.00 73.12 89 ALA A CA 1
ATOM 701 C C . ALA A 1 89 ? 29.053 -14.969 -26.618 1.00 73.12 89 ALA A C 1
ATOM 703 O O . ALA A 1 89 ? 28.848 -15.754 -25.690 1.00 73.12 89 ALA A O 1
ATOM 704 N N . PRO A 1 90 ? 30.293 -14.874 -27.145 1.00 69.31 90 PRO A N 1
ATOM 705 C CA . PRO A 1 90 ? 31.423 -15.647 -26.627 1.00 69.31 90 PRO A CA 1
ATOM 706 C C . PRO A 1 90 ? 31.889 -15.201 -25.230 1.00 69.31 90 PRO A C 1
ATOM 708 O O . PRO A 1 90 ? 32.400 -16.018 -24.467 1.00 69.31 90 PRO A O 1
ATOM 711 N N . LEU A 1 91 ? 31.701 -13.923 -24.876 1.00 66.06 91 LEU A N 1
ATOM 712 C CA . LEU A 1 91 ? 32.145 -13.339 -23.603 1.00 66.06 91 LEU A CA 1
ATOM 713 C C . LEU A 1 91 ? 31.165 -13.612 -22.455 1.00 66.06 91 LEU A C 1
ATOM 715 O O . LEU A 1 91 ? 31.515 -13.440 -21.291 1.00 66.06 91 LEU A O 1
ATOM 719 N N . THR A 1 92 ? 29.964 -14.116 -22.748 1.00 67.94 92 THR A N 1
ATOM 720 C CA . THR A 1 92 ? 28.943 -14.429 -21.739 1.00 67.94 92 THR A CA 1
ATOM 721 C C . THR A 1 92 ? 29.411 -15.420 -20.680 1.00 67.94 92 THR A C 1
ATOM 723 O O . THR A 1 92 ? 29.013 -15.317 -19.522 1.00 67.94 92 THR A O 1
ATOM 726 N N . ARG A 1 93 ? 30.318 -16.336 -21.037 1.00 66.38 93 ARG A N 1
ATOM 727 C CA . ARG A 1 93 ? 30.885 -17.321 -20.103 1.00 66.38 93 ARG A CA 1
ATOM 728 C C . ARG A 1 93 ? 31.800 -16.699 -19.044 1.00 66.38 93 ARG A C 1
ATOM 730 O O . ARG A 1 93 ? 31.998 -17.317 -18.005 1.00 66.38 93 ARG A O 1
ATOM 737 N N . LEU A 1 94 ? 32.333 -15.501 -19.293 1.00 69.44 94 LEU A N 1
ATOM 738 C CA . LEU A 1 94 ? 33.198 -14.780 -18.353 1.00 69.44 94 LEU A CA 1
ATOM 739 C C . LEU A 1 94 ? 32.406 -13.919 -17.358 1.00 69.44 94 LEU A C 1
ATOM 741 O O . LEU A 1 94 ? 32.953 -13.516 -16.338 1.00 69.44 94 LEU A O 1
ATOM 745 N N . ASN A 1 95 ? 31.117 -13.673 -17.614 1.00 66.81 95 ASN A N 1
ATOM 746 C CA . ASN A 1 95 ? 30.279 -12.840 -16.746 1.00 66.81 95 ASN A CA 1
ATOM 747 C C . ASN A 1 95 ? 29.786 -13.578 -15.489 1.00 66.81 95 ASN A C 1
ATOM 749 O O . ASN A 1 95 ? 29.177 -12.964 -14.614 1.00 66.81 95 ASN A O 1
ATOM 753 N N . MET A 1 96 ? 30.040 -14.886 -15.36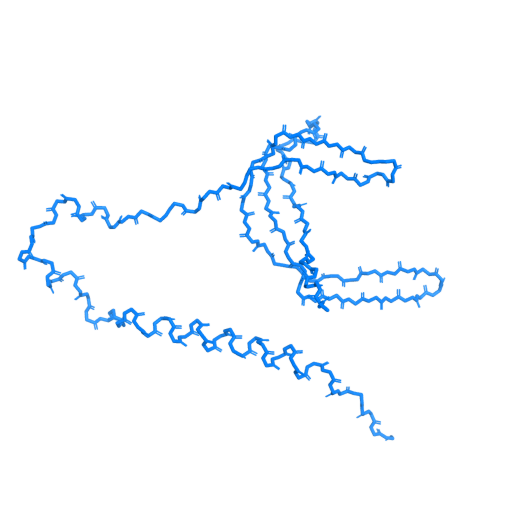8 1.00 69.94 96 MET A N 1
ATOM 754 C CA . MET A 1 96 ? 29.769 -15.620 -14.134 1.00 69.94 96 MET A CA 1
ATOM 755 C C . MET A 1 96 ? 30.923 -15.418 -13.154 1.00 69.94 96 MET A C 1
ATOM 757 O O . MET A 1 96 ? 31.995 -16.002 -13.303 1.00 69.94 96 MET A O 1
ATOM 761 N N . HIS A 1 97 ? 30.697 -14.600 -12.128 1.00 73.25 97 HIS A N 1
ATOM 762 C CA . HIS A 1 97 ? 31.658 -14.459 -11.042 1.00 73.25 97 HIS A CA 1
ATOM 763 C C . HIS A 1 97 ? 31.750 -15.786 -10.257 1.00 73.25 97 HIS A C 1
ATOM 765 O O . HIS A 1 97 ? 30.711 -16.367 -9.937 1.00 73.25 97 HIS A O 1
ATOM 771 N N . PRO A 1 98 ? 32.949 -16.276 -9.887 1.00 68.81 98 PRO A N 1
ATOM 772 C CA . PRO A 1 98 ? 33.115 -17.576 -9.225 1.00 68.81 98 PRO A CA 1
ATOM 773 C C . PRO A 1 98 ? 32.426 -17.684 -7.852 1.00 68.81 98 PRO A C 1
ATOM 775 O O . PRO A 1 98 ? 32.219 -18.788 -7.358 1.00 68.81 98 PRO A O 1
ATOM 778 N N . SER A 1 99 ? 32.031 -16.563 -7.235 1.00 73.00 99 SER A N 1
ATOM 779 C CA . SER A 1 99 ? 31.220 -16.565 -6.005 1.00 73.00 99 SER A CA 1
ATOM 780 C C . SER A 1 99 ? 29.703 -16.618 -6.240 1.00 73.00 99 SER A C 1
ATOM 782 O O . SER A 1 99 ? 28.953 -16.796 -5.275 1.00 73.00 99 SER A O 1
ATOM 784 N N . CYS A 1 100 ? 29.224 -16.462 -7.483 1.00 57.00 100 CYS A N 1
ATOM 785 C CA . CYS A 1 100 ? 27.800 -16.527 -7.798 1.00 57.00 100 CYS A CA 1
ATOM 786 C C . CYS A 1 100 ? 27.303 -17.957 -7.588 1.00 57.00 100 CYS A C 1
ATOM 788 O O . CYS A 1 100 ? 27.523 -18.853 -8.403 1.00 57.00 100 CYS A O 1
ATOM 790 N N . LYS A 1 101 ? 26.604 -18.163 -6.470 1.00 55.53 101 LYS A N 1
ATOM 791 C CA . LYS A 1 101 ? 25.866 -19.397 -6.208 1.00 55.53 101 LYS A CA 1
ATOM 792 C C . LYS A 1 101 ? 24.890 -19.630 -7.369 1.00 55.53 101 LYS A C 1
ATOM 794 O O . LYS A 1 101 ? 24.229 -18.677 -7.789 1.00 55.53 101 LYS A O 1
ATOM 799 N N . PRO A 1 102 ? 24.788 -20.859 -7.905 1.00 54.31 102 PRO A N 1
ATOM 800 C CA . PRO A 1 102 ? 23.892 -21.136 -9.018 1.00 54.31 102 PRO A CA 1
ATOM 801 C C . PRO A 1 102 ? 22.452 -20.741 -8.640 1.00 54.31 102 PRO A C 1
ATOM 803 O O . PRO A 1 102 ? 22.065 -20.953 -7.487 1.00 54.31 102 PRO A O 1
ATOM 806 N N . PRO A 1 103 ? 21.646 -20.204 -9.577 1.00 55.81 103 PRO A N 1
ATOM 807 C CA . PRO A 1 103 ? 20.304 -19.673 -9.298 1.00 55.81 103 PRO A CA 1
ATOM 808 C C . PRO A 1 103 ? 19.383 -20.660 -8.557 1.00 55.81 103 PRO A C 1
ATOM 810 O O . PRO A 1 103 ? 18.523 -20.268 -7.771 1.00 55.81 103 PRO A O 1
ATOM 813 N N . THR A 1 104 ? 19.625 -21.960 -8.716 1.00 53.28 104 THR A N 1
ATOM 814 C CA . THR A 1 104 ? 18.934 -23.044 -8.010 1.00 53.28 104 THR A CA 1
ATOM 815 C C . THR A 1 104 ? 19.146 -23.052 -6.489 1.00 53.28 104 THR A C 1
ATOM 817 O O . THR A 1 104 ? 18.323 -23.618 -5.771 1.00 53.28 104 THR A O 1
ATOM 820 N N . GLN A 1 105 ? 20.223 -22.458 -5.961 1.00 54.19 105 GLN A N 1
ATOM 821 C CA . GLN A 1 105 ? 20.476 -22.382 -4.514 1.00 54.19 105 GLN A CA 1
ATOM 822 C C . GLN A 1 105 ? 19.674 -21.269 -3.831 1.00 54.19 105 GLN A C 1
ATOM 824 O O . GLN A 1 105 ? 19.245 -21.460 -2.693 1.00 54.19 105 GLN A O 1
ATOM 829 N N . THR A 1 106 ? 19.415 -20.152 -4.513 1.00 54.75 106 THR A N 1
ATOM 830 C CA . THR A 1 106 ? 18.636 -19.031 -3.963 1.00 54.75 106 THR A CA 1
ATOM 831 C C . THR A 1 106 ? 17.163 -19.413 -3.808 1.00 54.75 106 THR A C 1
ATOM 833 O O . THR A 1 106 ? 16.582 -19.192 -2.747 1.00 54.75 106 THR A O 1
ATOM 836 N N . CYS A 1 107 ? 16.590 -20.116 -4.796 1.00 56.19 107 CYS A N 1
ATOM 837 C CA . CYS A 1 107 ? 15.239 -20.678 -4.689 1.00 56.19 107 CYS A CA 1
ATOM 838 C C . CYS A 1 107 ? 15.109 -21.656 -3.514 1.00 56.19 107 CYS A C 1
ATOM 840 O O . CYS A 1 107 ? 14.128 -21.600 -2.785 1.00 56.19 107 CYS A O 1
ATOM 842 N N . LYS A 1 108 ? 16.116 -22.505 -3.258 1.00 58.41 108 LYS A N 1
ATOM 843 C CA . LYS A 1 108 ? 16.088 -23.441 -2.119 1.00 58.41 108 LYS A CA 1
ATOM 844 C C . LYS A 1 108 ? 16.134 -22.736 -0.762 1.00 58.41 108 LYS A C 1
ATOM 846 O O . LYS A 1 108 ? 15.548 -23.242 0.188 1.00 58.41 108 LYS A O 1
ATOM 851 N N . GLN A 1 109 ? 16.822 -21.600 -0.648 1.00 60.22 109 GLN A N 1
ATOM 852 C CA . GLN A 1 109 ? 16.846 -20.817 0.593 1.00 60.22 109 GLN A CA 1
ATOM 853 C C . GLN A 1 109 ? 15.519 -20.098 0.832 1.00 60.22 109 GLN A C 1
ATOM 855 O O . GLN A 1 109 ? 15.001 -20.166 1.942 1.00 60.22 109 GLN A O 1
ATOM 860 N N . ALA A 1 110 ? 14.932 -19.504 -0.210 1.00 60.12 110 ALA A N 1
ATOM 861 C CA . ALA A 1 110 ? 13.595 -18.920 -0.135 1.00 60.12 110 ALA A CA 1
ATOM 862 C C . ALA A 1 110 ? 12.531 -19.977 0.212 1.00 60.12 110 ALA A C 1
ATOM 864 O O . ALA A 1 110 ? 11.686 -19.729 1.066 1.00 60.12 110 ALA A O 1
ATOM 865 N N . GLN A 1 111 ? 12.626 -21.181 -0.368 1.00 67.38 111 GLN A N 1
ATOM 866 C CA . GLN A 1 111 ? 11.748 -22.311 -0.042 1.00 67.38 111 GLN A CA 1
ATOM 867 C C . GLN A 1 111 ? 11.896 -22.744 1.423 1.00 67.38 111 GLN A C 1
ATOM 869 O O . GLN A 1 111 ? 10.909 -23.001 2.098 1.00 67.38 111 GLN A O 1
ATOM 874 N N . ARG A 1 112 ? 13.133 -22.812 1.936 1.00 68.75 112 ARG A N 1
ATOM 875 C CA . ARG A 1 112 ? 13.401 -23.154 3.343 1.00 68.75 112 ARG A CA 1
ATOM 876 C C . ARG A 1 112 ? 12.872 -22.092 4.299 1.00 68.75 112 ARG A C 1
ATOM 878 O O . ARG A 1 112 ? 12.310 -22.446 5.325 1.00 68.75 112 ARG A O 1
ATOM 885 N N . TRP A 1 113 ? 13.032 -20.817 3.955 1.00 68.25 113 TRP A N 1
ATOM 886 C CA . TRP A 1 113 ? 12.484 -19.711 4.734 1.00 68.25 113 TRP A CA 1
ATOM 887 C C . TRP A 1 113 ? 10.953 -19.775 4.786 1.00 68.25 113 TRP A C 1
ATOM 889 O O . TRP A 1 113 ? 10.386 -19.720 5.871 1.00 68.25 113 TRP A O 1
ATOM 899 N N . TRP A 1 114 ? 10.300 -20.011 3.642 1.00 57.75 114 TRP A N 1
ATOM 900 C CA . TRP A 1 114 ? 8.849 -20.212 3.566 1.00 57.75 114 TRP A CA 1
ATOM 901 C C . TRP A 1 114 ? 8.372 -21.414 4.383 1.00 57.75 114 TRP A C 1
ATOM 903 O O . TRP A 1 114 ? 7.419 -21.292 5.143 1.00 57.75 114 TRP A O 1
ATOM 913 N N . ASN A 1 115 ? 9.063 -22.551 4.283 1.00 70.62 115 ASN A N 1
ATOM 914 C CA . ASN A 1 115 ? 8.712 -23.746 5.047 1.00 70.62 115 ASN A CA 1
ATOM 915 C C . ASN A 1 115 ? 8.875 -23.532 6.559 1.00 70.62 115 ASN A C 1
ATOM 917 O O . ASN A 1 115 ? 8.081 -24.058 7.331 1.00 70.62 115 ASN A O 1
ATOM 921 N N . ASN A 1 116 ? 9.903 -22.797 6.994 1.00 68.12 116 ASN A N 1
ATOM 922 C CA . ASN A 1 116 ? 10.104 -22.491 8.412 1.00 68.12 116 ASN A CA 1
ATOM 923 C C . ASN A 1 116 ? 9.026 -21.538 8.929 1.00 68.12 116 ASN A C 1
ATOM 925 O O . ASN A 1 116 ? 8.469 -21.774 9.992 1.00 68.12 116 ASN A O 1
ATOM 929 N N . TYR A 1 117 ? 8.684 -20.518 8.143 1.00 60.50 117 TYR A N 1
ATOM 930 C CA . TYR A 1 117 ? 7.590 -19.607 8.457 1.00 60.50 117 TYR A CA 1
ATOM 931 C C . TYR A 1 117 ? 6.246 -20.347 8.581 1.00 60.50 117 TYR A C 1
ATOM 933 O O . TYR A 1 117 ? 5.488 -20.107 9.514 1.00 60.50 117 TYR A O 1
ATOM 941 N N . GLN A 1 118 ? 5.977 -21.309 7.692 1.00 61.88 118 GLN A N 1
ATOM 942 C CA . GLN A 1 118 ? 4.788 -22.164 7.776 1.00 61.88 118 GLN A CA 1
ATOM 943 C C . GLN A 1 118 ? 4.774 -23.030 9.047 1.00 61.88 118 GLN A C 1
ATOM 945 O O . GLN A 1 118 ? 3.750 -23.115 9.715 1.00 61.88 118 GLN A O 1
ATOM 950 N N . GLN A 1 119 ? 5.916 -23.618 9.417 1.00 64.38 119 GLN A N 1
ATOM 951 C CA . GLN A 1 119 ? 6.049 -24.425 10.637 1.00 64.38 119 GLN A CA 1
ATOM 952 C C . GLN A 1 119 ? 5.896 -23.593 11.918 1.00 64.38 119 GLN A C 1
ATOM 954 O O . GLN A 1 119 ? 5.330 -24.075 12.893 1.00 64.38 119 GLN A O 1
ATOM 959 N N . GLU A 1 120 ? 6.368 -22.344 11.937 1.00 59.69 120 GLU A N 1
ATOM 960 C CA . GLU A 1 120 ? 6.160 -21.427 13.067 1.00 59.69 120 GLU A CA 1
ATOM 961 C C . GLU A 1 120 ? 4.680 -21.053 13.235 1.00 59.69 120 GLU A C 1
ATOM 963 O O . GLU A 1 120 ? 4.200 -20.926 14.362 1.00 59.69 120 GLU A O 1
ATOM 968 N N . MET A 1 121 ? 3.939 -20.943 12.130 1.00 51.34 121 MET A N 1
ATOM 969 C CA . MET A 1 121 ? 2.490 -20.715 12.151 1.00 51.34 121 MET A CA 1
ATOM 970 C C . MET A 1 121 ? 1.717 -21.965 12.608 1.00 51.34 121 MET A C 1
ATOM 972 O O . MET A 1 121 ? 0.706 -21.834 13.291 1.00 51.34 121 MET A O 1
ATOM 976 N N . GLU A 1 122 ? 2.206 -23.172 12.296 1.00 53.59 122 GLU A N 1
ATOM 977 C CA . GLU A 1 122 ? 1.612 -24.444 12.744 1.00 53.59 122 GLU A CA 1
ATOM 978 C C . GLU A 1 122 ? 1.951 -24.793 14.208 1.00 53.59 122 GLU A C 1
ATOM 980 O O . GLU A 1 122 ? 1.126 -25.385 14.900 1.00 53.59 122 GLU A O 1
ATOM 985 N N . MET A 1 123 ? 3.124 -24.396 14.721 1.00 46.75 123 MET A N 1
ATOM 986 C CA . MET A 1 123 ? 3.544 -24.668 16.108 1.00 46.75 123 MET A CA 1
ATOM 987 C C . MET A 1 123 ? 3.073 -23.626 17.137 1.00 46.75 123 MET A C 1
ATOM 989 O O . MET A 1 123 ? 3.183 -23.865 18.338 1.00 46.75 123 MET A O 1
ATOM 993 N N . GLY A 1 124 ? 2.508 -22.493 16.711 1.00 49.81 124 GLY A N 1
ATOM 994 C CA . GLY A 1 124 ? 1.968 -21.461 17.609 1.00 49.81 124 GLY A CA 1
ATOM 995 C C . GLY A 1 124 ? 0.673 -21.840 18.345 1.00 49.81 124 GLY A C 1
ATOM 996 O O . GLY A 1 124 ? 0.153 -21.017 19.097 1.00 49.81 124 GLY A O 1
ATOM 997 N N . HIS A 1 125 ? 0.144 -23.051 18.134 1.00 48.19 125 HIS A N 1
ATOM 998 C CA . HIS A 1 125 ? -1.134 -23.495 18.697 1.00 48.19 125 HIS A CA 1
ATOM 999 C C . HIS A 1 125 ? -1.037 -24.362 19.965 1.00 48.19 125 HIS A C 1
ATOM 1001 O O . HIS A 1 125 ? -2.067 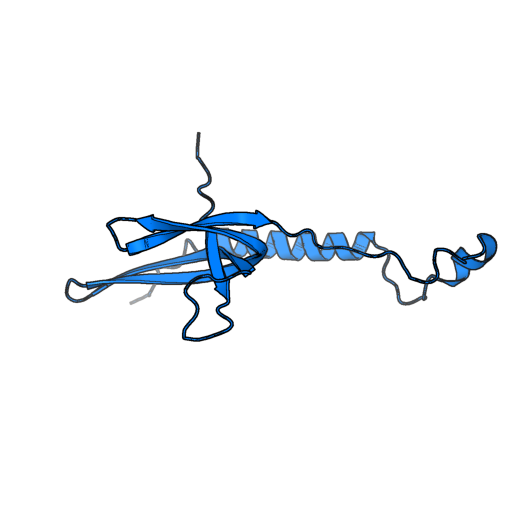-24.595 20.588 1.00 48.19 125 HIS A O 1
ATOM 1007 N N . ASP A 1 126 ? 0.160 -24.773 20.401 1.00 43.91 126 ASP A N 1
ATOM 1008 C CA . ASP A 1 126 ? 0.339 -25.571 21.625 1.00 43.91 126 ASP A CA 1
ATOM 1009 C C . ASP A 1 126 ? 1.453 -25.002 22.514 1.00 43.91 126 ASP A C 1
ATOM 1011 O O . ASP A 1 126 ? 2.631 -25.329 22.380 1.00 43.91 126 ASP A O 1
ATOM 1015 N N . SER A 1 127 ? 1.089 -24.119 23.447 1.00 37.41 127 SER A N 1
ATOM 1016 C CA . SER A 1 127 ? 1.831 -23.906 24.706 1.00 37.41 127 SER A CA 1
ATOM 1017 C C . SER A 1 127 ? 1.039 -23.017 25.675 1.00 37.41 127 SER A C 1
ATOM 1019 O O . SER A 1 127 ? 1.439 -21.916 26.043 1.00 37.41 127 SER A O 1
ATOM 1021 N N . SER A 1 128 ? -0.104 -23.534 26.135 1.00 41.25 128 SER A N 1
ATOM 1022 C CA . SER A 1 128 ? -0.603 -23.242 27.482 1.00 41.25 128 SER A CA 1
ATOM 1023 C C . SER A 1 128 ? -0.153 -24.387 28.385 1.00 41.25 128 SER A C 1
ATOM 1025 O O . SER A 1 128 ? -0.561 -25.529 28.192 1.00 41.25 128 SER A O 1
ATOM 1027 N N . GLY A 1 129 ? 0.728 -24.096 29.337 1.00 32.47 129 GLY A N 1
ATOM 1028 C CA . GLY A 1 129 ? 1.239 -25.090 30.275 1.00 32.47 129 GLY A CA 1
ATOM 1029 C C . GLY A 1 129 ? 2.151 -24.466 31.320 1.00 32.47 129 GLY A C 1
ATOM 1030 O O . GLY A 1 129 ? 3.342 -24.754 31.346 1.00 32.47 129 GLY A O 1
ATOM 1031 N N . TYR A 1 130 ? 1.602 -23.595 32.171 1.00 33.66 130 TYR A N 1
ATOM 1032 C CA . TYR A 1 130 ? 2.240 -23.271 33.446 1.00 33.66 130 TYR A CA 1
ATOM 1033 C C . TYR A 1 130 ? 2.045 -24.459 34.394 1.00 33.66 130 TYR A C 1
ATOM 1035 O O . TYR A 1 130 ? 0.917 -24.828 34.715 1.00 33.66 130 TYR A O 1
ATOM 1043 N N . THR A 1 131 ? 3.145 -25.078 34.814 1.00 41.91 131 THR A N 1
ATOM 1044 C CA . THR A 1 131 ? 3.183 -25.975 35.973 1.00 41.91 131 THR A CA 1
ATOM 1045 C C . THR A 1 131 ? 3.127 -25.161 37.267 1.00 41.91 131 THR A C 1
ATOM 1047 O O . THR A 1 131 ? 3.762 -24.109 37.330 1.00 41.91 131 THR A O 1
ATOM 1050 N N . ASN A 1 132 ? 2.367 -25.699 38.232 1.00 36.66 132 ASN A N 1
ATOM 1051 C CA . ASN A 1 132 ? 2.081 -25.254 39.610 1.00 36.66 132 ASN A CA 1
ATOM 1052 C C . ASN A 1 132 ? 3.083 -24.319 40.297 1.00 36.66 132 ASN A C 1
ATOM 1054 O O . ASN A 1 132 ? 4.294 -24.635 40.289 1.00 36.66 132 ASN A O 1
#

Secondary structure (DSSP, 8-state):
-------EEEEEEPSSSS-----EEEEEEEEEEEEEEETTEEEEEEEEEEEEEEEEEEEEE-TTS-EEEEEEEPP---PPPTTGGG--GGGGGGSS-TT---HHHHHHHHHHHHHHHHHHHHHTT-------

Radius of gyration: 23.06 Å; chains: 1; bounding box: 54×46×67 Å

pLDDT: mean 77.58, std 19.47, range [32.47, 97.75]

InterPro domains:
  IPR015947 PUA-like superfamily [SSF88697] (5-81)
  IPR046336 Lon protease, N-terminal domain superfamily [G3DSA:2.30.130.40] (1-74)

Organism: NCBI:txid8208

Foldseek 3Di:
DDDPPFQKDWDFDDPDPPDPDGFKTWIKTWPDKDWDQDPNDIDIDTDIDTDFIWTFDDWDADPVRDIDTDIDTDDDDDDDDPCPVVDDVVCVVVPDDPPDDPPVVVVVVVVVVVVVVVVVVVVVPDDPDDDD